Protein AF-A0A6P6W1C2-F1 (afdb_monomer_lite)

Foldseek 3Di:
DVVLVVVLVVQVPDPLLPEQEDAEAEADDDDLVSVCSRQVSNLQHYQYDHYEYHYPPDAREPPDELQRNQNHQYDHYYARYEYEHDPDHDNQQHAEDHYENYEYQDPVSVVVVVCCVCPVNVVRHNYDHDYNYYYDDD

pLDDT: mean 82.03, std 9.96, range [54.59, 94.88]

Sequence (138 aa):
MKVVKFVDRALLLSDVQSLDKFCLKWEFGCDIFNMNRWVTPAISNVRVLDVSLYRPDVWYKLRRSLHTCETLELLELSNHIVIKVPNFVCLPRLVILYLNSVEFESNDSIQKLIYLALEINAPTLEYLYLEDLEIQTS

Secondary structure (DSSP, 8-state):
-HHHHHHHHHHHHS-GGG-SEEEEEE-SS--HHHHHHHHHHHHTT-SEEEEEE--TT--EEE-S-GGG-TT--EEEEEESEEE---TT---TT--EEEEES-EES-HHHHHHHHHIIIIISTTT--EEEEES-EE---

Structure (mmCIF, N/CA/C/O backbone):
data_AF-A0A6P6W1C2-F1
#
_entry.id   AF-A0A6P6W1C2-F1
#
loop_
_atom_site.group_PDB
_atom_site.id
_atom_site.type_symbol
_atom_site.label_atom_id
_atom_site.label_alt_id
_atom_site.label_comp_id
_atom_site.label_asym_id
_atom_site.label_entity_id
_atom_site.label_seq_id
_atom_site.pdbx_PDB_ins_code
_atom_site.Cartn_x
_atom_site.Cartn_y
_atom_site.Cartn_z
_atom_site.occupancy
_atom_site.B_iso_or_equiv
_atom_site.auth_seq_id
_atom_site.auth_comp_id
_atom_site.auth_asym_id
_atom_site.auth_atom_id
_atom_site.pdbx_PDB_model_num
ATOM 1 N N . MET A 1 1 ? 2.762 -5.201 -24.778 1.00 60.75 1 MET A N 1
ATOM 2 C CA . MET A 1 1 ? 2.281 -6.526 -24.312 1.00 60.75 1 MET A CA 1
ATOM 3 C C . MET A 1 1 ? 0.764 -6.631 -24.421 1.00 60.75 1 MET A C 1
ATOM 5 O O . MET A 1 1 ? 0.084 -5.656 -24.127 1.00 60.75 1 MET A O 1
ATOM 9 N N . LYS A 1 2 ? 0.227 -7.789 -24.842 1.00 79.62 2 LYS A N 1
ATOM 10 C CA . LYS A 1 2 ? -1.229 -8.032 -24.952 1.00 79.62 2 LYS A CA 1
ATOM 11 C C . LYS A 1 2 ? -1.930 -8.070 -23.583 1.00 79.62 2 LYS A C 1
ATOM 13 O O . LYS A 1 2 ? -3.041 -7.569 -23.474 1.00 79.62 2 LYS A O 1
ATOM 18 N N . VAL A 1 3 ? -1.255 -8.585 -22.550 1.00 83.44 3 VAL A N 1
ATOM 19 C CA . VAL A 1 3 ? -1.817 -8.748 -21.195 1.00 83.44 3 VAL A CA 1
ATOM 20 C C . VAL A 1 3 ? -2.074 -7.404 -20.510 1.00 83.44 3 VAL A C 1
ATOM 22 O O . VAL A 1 3 ? -3.181 -7.177 -20.048 1.00 83.44 3 VAL A O 1
ATOM 25 N N . VAL A 1 4 ? -1.114 -6.471 -20.532 1.00 83.62 4 VAL A N 1
ATOM 26 C CA . VAL A 1 4 ? -1.284 -5.125 -19.939 1.00 83.62 4 VAL A CA 1
ATOM 27 C C . VAL A 1 4 ? -2.496 -4.405 -20.533 1.00 83.62 4 VAL A C 1
ATOM 29 O O . VAL A 1 4 ? -3.320 -3.878 -19.801 1.00 83.62 4 VAL A O 1
ATOM 32 N N . LYS A 1 5 ? -2.669 -4.455 -21.863 1.00 84.31 5 LYS A N 1
ATOM 33 C CA . LYS A 1 5 ? -3.838 -3.859 -22.536 1.00 84.31 5 LYS A CA 1
ATOM 34 C C . LYS A 1 5 ? -5.154 -4.551 -22.174 1.00 84.31 5 LYS A C 1
ATOM 36 O O . LYS A 1 5 ? -6.197 -3.907 -22.201 1.00 84.31 5 LYS A O 1
ATOM 41 N N . PHE A 1 6 ? -5.120 -5.854 -21.901 1.00 86.62 6 PHE A N 1
ATOM 42 C CA . PHE A 1 6 ? -6.294 -6.599 -21.456 1.00 86.62 6 PHE A CA 1
ATOM 43 C C . PHE A 1 6 ? -6.675 -6.219 -20.023 1.00 86.62 6 PHE A C 1
ATOM 45 O O . PHE A 1 6 ? -7.827 -5.871 -19.799 1.00 86.62 6 PHE A O 1
ATOM 52 N N . VAL A 1 7 ? -5.713 -6.211 -19.094 1.00 86.94 7 VAL A N 1
ATOM 53 C CA . VAL A 1 7 ? -5.922 -5.805 -17.693 1.00 86.94 7 VAL A CA 1
ATOM 54 C C . VAL A 1 7 ? -6.414 -4.365 -17.618 1.00 86.94 7 VAL A C 1
ATOM 56 O O . VAL A 1 7 ? -7.413 -4.101 -16.962 1.00 86.94 7 VAL A O 1
ATOM 59 N N . ASP A 1 8 ? -5.787 -3.456 -18.368 1.00 86.00 8 ASP A N 1
ATOM 60 C CA . ASP A 1 8 ? -6.211 -2.058 -18.441 1.00 86.00 8 ASP A CA 1
ATOM 61 C C . ASP A 1 8 ? -7.672 -1.934 -18.887 1.00 86.00 8 ASP A C 1
ATOM 63 O O . ASP A 1 8 ? -8.463 -1.255 -18.244 1.00 86.00 8 ASP A O 1
ATOM 67 N N . ARG A 1 9 ? -8.078 -2.660 -19.934 1.00 85.94 9 ARG A N 1
ATOM 68 C CA . ARG A 1 9 ? -9.481 -2.679 -20.372 1.00 85.94 9 ARG A CA 1
ATOM 69 C C . ARG A 1 9 ? -10.412 -3.319 -19.350 1.00 85.94 9 ARG A C 1
ATOM 71 O O . ARG A 1 9 ? -11.496 -2.794 -19.144 1.00 85.94 9 ARG A O 1
ATOM 78 N N . ALA A 1 10 ? -10.017 -4.429 -18.734 1.00 86.06 10 ALA A N 1
ATOM 79 C CA . ALA A 1 10 ? -10.830 -5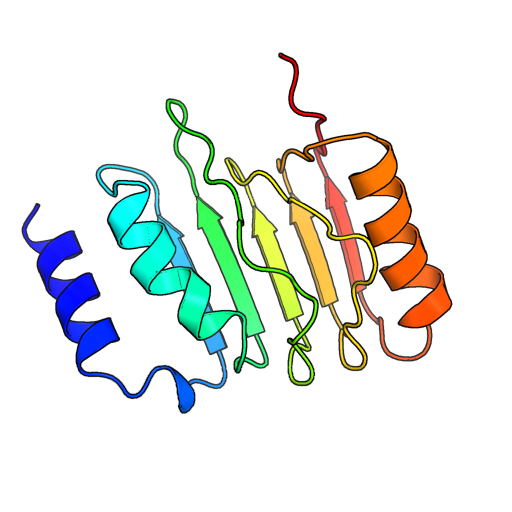.109 -17.734 1.00 86.06 10 ALA A CA 1
ATOM 80 C C . ALA A 1 10 ? -11.102 -4.193 -16.535 1.00 86.06 10 ALA A C 1
ATOM 82 O O . ALA A 1 10 ? -12.252 -4.066 -16.133 1.00 86.06 10 ALA A O 1
ATOM 83 N N . LEU A 1 11 ? -10.076 -3.491 -16.045 1.00 83.31 11 LEU A N 1
ATOM 84 C CA . LEU A 1 11 ? -10.201 -2.546 -14.936 1.00 83.31 11 LEU A CA 1
ATOM 85 C C . LEU A 1 11 ? -10.988 -1.285 -15.316 1.00 83.31 11 LEU A C 1
ATOM 87 O O . LEU A 1 11 ? -11.724 -0.762 -14.493 1.00 83.31 11 LEU A O 1
ATOM 91 N N . LEU A 1 12 ? -10.891 -0.806 -16.560 1.00 78.69 12 LEU A N 1
ATOM 92 C CA . LEU A 1 12 ? -11.711 0.322 -17.030 1.00 78.69 12 LEU A CA 1
ATOM 93 C C . LEU A 1 12 ? -13.189 -0.028 -17.195 1.00 78.69 12 LEU A C 1
ATOM 95 O O . LEU A 1 12 ? -14.037 0.852 -17.081 1.00 78.69 12 LEU A O 1
ATOM 99 N N . LEU A 1 13 ? -13.480 -1.277 -17.556 1.00 74.88 13 LEU A N 1
ATOM 100 C CA . LEU A 1 13 ? -14.841 -1.762 -17.776 1.00 74.88 13 LEU A CA 1
ATOM 101 C C . LEU A 1 13 ? -15.484 -2.277 -16.490 1.00 74.88 13 LEU A C 1
ATOM 103 O O . LEU A 1 13 ? -16.709 -2.297 -16.395 1.00 74.88 13 LEU A O 1
ATOM 107 N N . SER A 1 14 ? -14.682 -2.704 -15.515 1.00 71.44 14 SER A N 1
ATOM 108 C CA . SER A 1 14 ? -15.173 -2.983 -14.176 1.00 71.44 14 SER A CA 1
ATOM 109 C C . SER A 1 14 ? -15.516 -1.678 -13.479 1.00 71.44 14 SER A C 1
ATOM 111 O O . SER A 1 14 ? -14.741 -0.722 -13.530 1.00 71.44 14 SER A O 1
ATOM 113 N N . ASP A 1 15 ? -16.629 -1.662 -12.756 1.00 66.88 15 ASP A N 1
ATOM 114 C CA . ASP A 1 15 ? -16.827 -0.649 -11.735 1.00 66.88 15 ASP A CA 1
ATOM 115 C C . ASP A 1 15 ? -15.853 -0.950 -10.588 1.00 66.88 15 ASP A C 1
ATOM 117 O O . ASP A 1 15 ? -16.174 -1.667 -9.648 1.00 66.88 15 ASP A O 1
ATOM 121 N N . VAL A 1 16 ? -14.606 -0.478 -10.693 1.00 62.06 16 VAL A N 1
ATOM 122 C CA . VAL A 1 16 ? -13.567 -0.689 -9.661 1.00 62.06 16 VAL A CA 1
ATOM 123 C C . VAL A 1 16 ? -14.051 -0.185 -8.294 1.00 62.06 16 VAL A C 1
ATOM 125 O O . VAL A 1 16 ? -13.563 -0.640 -7.265 1.00 62.06 16 VAL A O 1
ATOM 128 N N . GLN A 1 17 ? -15.054 0.702 -8.271 1.00 61.31 17 GLN A N 1
ATOM 129 C CA . GLN A 1 17 ? -15.714 1.179 -7.056 1.00 61.31 17 GLN A CA 1
ATOM 130 C C . GLN A 1 17 ? -16.528 0.092 -6.333 1.00 61.31 17 GLN A C 1
ATOM 132 O O . GLN A 1 17 ? -16.837 0.268 -5.160 1.00 61.31 17 GLN A O 1
ATOM 137 N N . SER A 1 18 ? -16.864 -1.027 -6.986 1.00 72.62 18 SER A N 1
ATOM 138 C CA . SER A 1 18 ? -17.586 -2.149 -6.373 1.00 72.62 18 SER A CA 1
ATOM 139 C C . SER A 1 18 ? -16.666 -3.258 -5.846 1.00 72.62 18 SER A C 1
ATOM 141 O O . SER A 1 18 ? -17.161 -4.291 -5.391 1.00 72.62 18 SER A O 1
ATOM 143 N N . LEU A 1 19 ? -15.341 -3.115 -5.967 1.00 84.31 19 LEU A N 1
ATOM 144 C CA . LEU A 1 19 ? -14.398 -4.123 -5.487 1.00 84.31 19 LEU A CA 1
ATOM 145 C C . LEU A 1 19 ? -14.196 -3.999 -3.975 1.00 84.31 19 LEU A C 1
ATOM 147 O O . LEU A 1 19 ? -13.802 -2.954 -3.473 1.00 84.31 19 LEU A O 1
ATOM 151 N N . ASP A 1 20 ? -14.383 -5.108 -3.263 1.00 87.44 20 ASP A N 1
ATOM 152 C CA . ASP A 1 20 ? -14.046 -5.208 -1.837 1.00 87.44 20 ASP A CA 1
ATOM 153 C C . ASP A 1 20 ? -12.533 -5.391 -1.626 1.00 87.44 20 ASP A C 1
ATOM 155 O O . ASP A 1 20 ? -11.949 -4.888 -0.666 1.00 87.44 20 ASP A O 1
ATOM 159 N N . LYS A 1 21 ? -11.878 -6.106 -2.548 1.00 90.94 21 LYS A N 1
ATOM 160 C CA . LYS A 1 21 ? -10.459 -6.460 -2.468 1.00 90.94 21 LYS A CA 1
ATOM 161 C C . LYS A 1 21 ? -9.771 -6.216 -3.800 1.00 90.94 21 LYS A C 1
ATOM 163 O O . LYS A 1 21 ? -10.262 -6.658 -4.839 1.00 90.94 21 LYS A O 1
ATOM 168 N N . PHE A 1 22 ? -8.617 -5.565 -3.758 1.00 90.69 22 PHE A N 1
ATOM 169 C CA . PHE A 1 22 ? -7.760 -5.362 -4.915 1.00 90.69 22 PHE A CA 1
ATOM 170 C C . PHE A 1 22 ? -6.356 -5.885 -4.621 1.00 90.69 22 PHE A C 1
ATOM 172 O O . PHE A 1 22 ? -5.670 -5.380 -3.734 1.00 90.69 22 PHE A O 1
ATOM 179 N N . CYS A 1 23 ? -5.944 -6.892 -5.391 1.00 92.25 23 CYS A N 1
ATOM 180 C CA . CYS A 1 23 ? -4.638 -7.529 -5.282 1.00 92.25 23 CYS A CA 1
ATOM 181 C C . CYS A 1 23 ? -3.898 -7.405 -6.617 1.00 92.25 23 CYS A C 1
ATOM 183 O O . CYS A 1 23 ? -4.416 -7.828 -7.654 1.00 92.25 23 CYS A O 1
ATOM 185 N N . LEU A 1 24 ? -2.684 -6.861 -6.601 1.00 90.81 24 LEU A N 1
ATOM 186 C CA . LEU A 1 24 ? -1.860 -6.685 -7.790 1.00 90.81 24 LEU A CA 1
ATOM 187 C C . LEU A 1 24 ? -0.412 -7.083 -7.507 1.00 90.81 24 LEU A C 1
ATOM 189 O O . LEU A 1 24 ? 0.332 -6.342 -6.872 1.00 90.81 24 LEU A O 1
ATOM 193 N N . LYS A 1 25 ? -0.007 -8.237 -8.044 1.00 90.81 25 LYS A N 1
ATOM 194 C CA . LYS A 1 25 ? 1.373 -8.737 -7.987 1.00 90.81 25 LYS A CA 1
ATOM 195 C C . LYS A 1 25 ? 1.955 -8.704 -9.391 1.00 90.81 25 LYS A C 1
ATOM 197 O O . LYS A 1 25 ? 1.426 -9.369 -10.284 1.00 90.81 25 LYS A O 1
ATOM 202 N N . TRP A 1 26 ? 2.972 -7.875 -9.613 1.00 87.75 26 TRP A N 1
ATOM 203 C CA . TRP A 1 26 ? 3.487 -7.628 -10.958 1.00 87.75 26 TRP A CA 1
ATOM 204 C C . TRP A 1 26 ? 5.003 -7.442 -10.992 1.00 87.75 26 TRP A C 1
ATOM 206 O O . TRP A 1 26 ? 5.552 -6.596 -10.297 1.00 87.75 26 TRP A O 1
ATOM 216 N N . GLU A 1 27 ? 5.663 -8.204 -11.860 1.00 80.56 27 GLU A N 1
ATOM 217 C CA . GLU A 1 27 ? 7.123 -8.245 -11.982 1.00 80.56 27 GLU A CA 1
ATOM 218 C C . GLU A 1 27 ? 7.596 -7.350 -13.150 1.00 80.56 27 GLU A C 1
ATOM 220 O O . GLU A 1 27 ? 8.055 -6.229 -12.962 1.00 80.56 27 GLU A O 1
ATOM 225 N N . PHE A 1 28 ? 7.355 -7.739 -14.409 1.00 74.56 28 PHE A N 1
ATOM 226 C CA . PHE A 1 28 ? 7.933 -7.032 -15.564 1.00 74.56 28 PHE A CA 1
ATOM 227 C C . PHE A 1 28 ? 6.915 -6.503 -16.584 1.00 74.56 28 PHE A C 1
ATOM 229 O O . PHE A 1 28 ? 5.806 -7.015 -16.755 1.00 74.56 28 PHE A O 1
ATOM 236 N N . GLY A 1 29 ? 7.322 -5.461 -17.320 1.00 74.62 29 GLY A N 1
ATOM 237 C CA . GLY A 1 29 ? 6.641 -5.006 -18.539 1.00 74.62 29 GLY A CA 1
ATOM 238 C C . GLY A 1 29 ? 5.384 -4.151 -18.344 1.00 74.62 29 GLY A C 1
ATOM 239 O O . GLY A 1 29 ? 4.712 -3.847 -19.332 1.00 74.62 29 GLY A O 1
ATOM 240 N N . C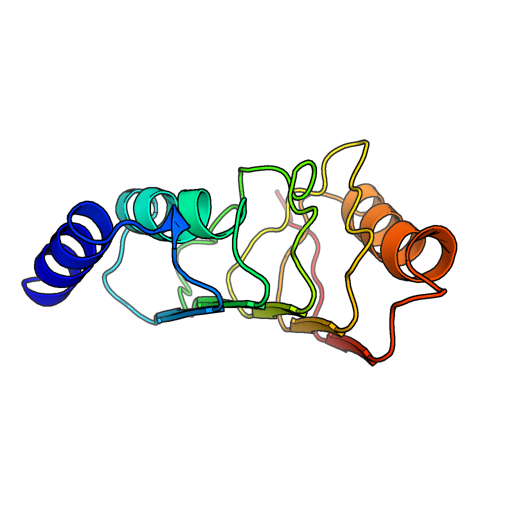YS A 1 30 ? 5.071 -3.749 -17.109 1.00 75.31 30 CYS A N 1
ATOM 241 C CA . CYS A 1 30 ? 4.069 -2.723 -16.817 1.00 75.31 30 CYS A CA 1
ATOM 242 C C . CYS A 1 30 ? 4.764 -1.379 -16.560 1.00 75.31 30 CYS A C 1
ATOM 244 O O . CYS A 1 30 ? 5.745 -1.312 -15.812 1.00 75.31 30 CYS A O 1
ATOM 246 N N . ASP A 1 31 ? 4.292 -0.319 -17.212 1.00 80.94 31 ASP A N 1
ATOM 247 C CA . ASP A 1 31 ? 4.787 1.038 -16.987 1.00 80.94 31 ASP A CA 1
ATOM 248 C C . ASP A 1 31 ? 4.056 1.715 -15.812 1.00 80.94 31 ASP A C 1
ATOM 250 O O . ASP A 1 31 ? 2.968 1.311 -15.393 1.00 80.94 31 ASP A O 1
ATOM 254 N N . ILE A 1 32 ? 4.648 2.791 -15.285 1.00 79.38 32 ILE A N 1
ATOM 255 C CA . ILE A 1 32 ? 4.064 3.582 -14.188 1.00 79.38 32 ILE A CA 1
ATOM 256 C C . ILE A 1 32 ? 2.671 4.127 -14.557 1.00 79.38 32 ILE A C 1
ATOM 258 O O . ILE A 1 32 ? 1.835 4.356 -13.680 1.00 79.38 32 ILE A O 1
ATOM 262 N N . PHE A 1 33 ? 2.408 4.368 -15.844 1.00 82.44 33 PHE A N 1
ATOM 263 C CA . PHE A 1 33 ? 1.142 4.931 -16.302 1.00 82.44 33 PHE A CA 1
ATOM 264 C C . PHE A 1 33 ? -0.018 3.957 -16.071 1.00 82.44 33 PHE A C 1
ATOM 266 O O . PHE A 1 33 ? -1.011 4.332 -15.447 1.00 82.44 33 PHE A O 1
ATOM 273 N N . ASN A 1 34 ? 0.130 2.704 -16.498 1.00 84.38 34 ASN A N 1
ATOM 274 C CA . ASN A 1 34 ? -0.851 1.648 -16.259 1.00 84.38 34 ASN A CA 1
ATOM 275 C C . ASN A 1 34 ? -1.010 1.383 -14.757 1.00 84.38 34 ASN A C 1
ATOM 277 O O . ASN A 1 34 ? -2.130 1.369 -14.255 1.00 84.38 34 ASN A O 1
ATOM 281 N N . MET A 1 35 ? 0.099 1.311 -14.014 1.00 83.12 35 MET A N 1
ATOM 282 C CA . MET A 1 35 ? 0.069 1.128 -12.559 1.00 83.12 35 MET A CA 1
ATOM 283 C C . MET A 1 35 ? -0.755 2.200 -11.842 1.00 83.12 35 MET A C 1
ATOM 285 O O . MET A 1 35 ? -1.619 1.884 -11.025 1.00 83.12 35 MET A O 1
ATOM 289 N N . ASN A 1 36 ? -0.561 3.473 -12.196 1.00 83.25 36 ASN A N 1
ATOM 290 C CA . ASN A 1 36 ? -1.367 4.557 -11.642 1.00 83.25 36 ASN A CA 1
ATOM 291 C C . ASN A 1 36 ? -2.846 4.426 -12.003 1.00 83.25 36 ASN A C 1
ATOM 293 O O . ASN A 1 36 ? -3.692 4.732 -11.167 1.00 83.25 36 ASN A O 1
ATOM 297 N N . ARG A 1 37 ? -3.180 3.976 -13.213 1.00 83.44 37 ARG A N 1
ATOM 298 C CA . ARG A 1 37 ? -4.581 3.778 -13.606 1.00 83.44 37 ARG A CA 1
ATOM 299 C C . ARG A 1 37 ? -5.248 2.632 -12.856 1.00 83.44 37 ARG A C 1
ATOM 301 O O . ARG A 1 37 ? -6.452 2.700 -12.651 1.00 83.44 37 ARG A O 1
ATOM 308 N N . TRP A 1 38 ? -4.491 1.618 -12.448 1.00 86.69 38 TRP A N 1
ATOM 309 C CA . TRP A 1 38 ? -5.032 0.422 -11.802 1.00 86.69 38 TRP A CA 1
ATOM 310 C C . TRP A 1 38 ? -5.130 0.568 -10.287 1.00 86.69 38 TRP A C 1
ATOM 312 O O . TRP A 1 38 ? -6.184 0.328 -9.711 1.00 86.69 38 TRP A O 1
ATOM 322 N N . VAL A 1 39 ? -4.043 0.996 -9.643 1.00 84.88 39 VAL A N 1
ATOM 323 C CA . VAL A 1 39 ? -3.946 1.041 -8.178 1.00 84.88 39 VAL A CA 1
ATOM 324 C C . VAL A 1 39 ? -4.713 2.237 -7.618 1.00 84.88 39 VAL A C 1
ATOM 326 O O . VAL A 1 39 ? -5.415 2.124 -6.619 1.00 84.88 39 VAL A O 1
ATOM 329 N N . THR A 1 40 ? -4.630 3.395 -8.276 1.00 81.06 40 THR A N 1
ATOM 330 C CA . THR A 1 40 ? -5.178 4.639 -7.722 1.00 81.06 40 THR A CA 1
ATOM 331 C C . THR A 1 40 ? -6.692 4.605 -7.462 1.00 81.06 40 THR A C 1
ATOM 333 O O . THR A 1 40 ? -7.099 5.087 -6.406 1.00 81.06 40 THR A O 1
ATOM 336 N N . PRO A 1 41 ? -7.543 4.084 -8.369 1.00 78.56 41 PRO A N 1
ATOM 337 C CA . PRO A 1 41 ? -8.981 3.988 -8.110 1.00 78.56 41 PRO A CA 1
ATOM 338 C C . PRO A 1 41 ? -9.338 2.941 -7.049 1.00 78.56 41 PRO A C 1
ATOM 340 O O . PRO A 1 41 ? -10.384 3.064 -6.418 1.00 78.56 41 PRO A O 1
ATOM 343 N N . ALA A 1 42 ? -8.491 1.922 -6.867 1.00 81.31 42 ALA A N 1
ATOM 344 C CA . ALA A 1 42 ? -8.704 0.879 -5.872 1.00 81.31 42 ALA A CA 1
ATOM 345 C C . ALA A 1 42 ? -8.461 1.406 -4.454 1.00 81.31 42 ALA A C 1
ATOM 347 O O . ALA A 1 42 ? -9.294 1.180 -3.584 1.00 81.31 42 ALA A O 1
ATOM 348 N N . ILE A 1 43 ? -7.379 2.173 -4.244 1.00 77.44 43 ILE A N 1
ATOM 349 C CA . ILE A 1 43 ? -7.017 2.743 -2.933 1.00 77.44 43 ILE A CA 1
ATOM 350 C C . ILE A 1 43 ? -8.239 3.362 -2.245 1.00 77.44 43 ILE A C 1
ATOM 352 O O . ILE A 1 43 ? -8.497 3.059 -1.091 1.00 77.44 43 ILE A O 1
ATOM 356 N N . SER A 1 44 ? -9.031 4.180 -2.943 1.00 75.56 44 SER A N 1
ATOM 357 C CA . SER A 1 44 ? -10.086 4.969 -2.302 1.00 75.56 44 SER A CA 1
ATOM 358 C C . SER A 1 44 ? -11.291 4.183 -1.778 1.00 75.56 44 SER A C 1
ATOM 360 O O . SER A 1 44 ? -12.007 4.744 -0.960 1.00 75.56 44 SER A O 1
ATOM 362 N N . ASN A 1 45 ? -11.546 2.948 -2.228 1.00 78.62 45 ASN A N 1
ATOM 363 C CA . ASN A 1 45 ? -12.828 2.277 -1.941 1.00 78.62 45 ASN A CA 1
ATOM 364 C C . ASN A 1 45 ? -12.737 0.797 -1.566 1.00 78.62 45 ASN A C 1
ATOM 366 O O . ASN A 1 45 ? -13.764 0.176 -1.301 1.00 78.62 45 ASN A O 1
ATOM 370 N N . VAL A 1 46 ? -11.541 0.212 -1.550 1.00 86.38 46 VAL A N 1
ATOM 371 C CA . VAL A 1 46 ? -11.384 -1.198 -1.176 1.00 86.38 46 VAL A CA 1
ATOM 372 C C . VAL A 1 46 ? -11.264 -1.354 0.337 1.00 86.38 46 VAL A C 1
ATOM 374 O O . VAL A 1 46 ? -10.815 -0.450 1.047 1.00 86.38 46 VAL A O 1
ATOM 377 N N . ARG A 1 47 ? -11.639 -2.531 0.836 1.00 90.94 47 ARG A N 1
ATOM 378 C CA . ARG A 1 47 ? -11.330 -2.973 2.202 1.00 90.94 47 ARG A CA 1
ATOM 379 C C . ARG A 1 47 ? -9.955 -3.625 2.278 1.00 90.94 47 ARG A C 1
ATOM 381 O O . ARG A 1 47 ? -9.283 -3.514 3.297 1.00 90.94 47 ARG A O 1
ATOM 388 N N . VAL A 1 48 ? -9.508 -4.254 1.194 1.00 92.31 48 VAL A N 1
ATOM 389 C CA . VAL A 1 48 ? -8.193 -4.904 1.106 1.00 92.31 48 VAL A CA 1
ATOM 390 C C . VAL A 1 48 ? -7.421 -4.354 -0.083 1.00 92.31 48 VAL A C 1
ATOM 392 O O . VAL A 1 48 ? -7.889 -4.454 -1.219 1.00 92.31 48 VAL A O 1
ATOM 395 N N . LEU A 1 49 ? -6.226 -3.832 0.181 1.00 91.88 49 LEU A N 1
ATOM 396 C CA . LEU A 1 49 ? -5.256 -3.442 -0.832 1.00 91.88 49 LEU A CA 1
ATOM 397 C C . LEU A 1 49 ? -3.961 -4.239 -0.636 1.00 91.88 49 LEU A C 1
ATOM 399 O O . LEU A 1 49 ? -3.252 -4.015 0.338 1.00 91.88 49 LEU A O 1
ATOM 403 N N . ASP A 1 50 ? -3.658 -5.133 -1.577 1.00 93.62 50 ASP A N 1
ATOM 404 C CA . ASP A 1 50 ? -2.403 -5.899 -1.655 1.00 93.62 50 ASP A CA 1
ATOM 405 C C . ASP A 1 50 ? -1.698 -5.531 -2.963 1.00 93.62 50 ASP A C 1
ATOM 407 O O . ASP A 1 50 ? -2.202 -5.805 -4.056 1.00 93.62 50 ASP A O 1
ATOM 411 N N . VAL A 1 51 ? -0.553 -4.860 -2.872 1.00 91.81 51 VAL A N 1
ATOM 412 C CA . VAL A 1 51 ? 0.235 -4.463 -4.039 1.00 91.81 51 VAL A CA 1
ATOM 413 C C . VAL A 1 51 ? 1.685 -4.879 -3.840 1.00 91.81 51 VAL A C 1
ATOM 415 O O . VAL A 1 51 ? 2.362 -4.423 -2.923 1.00 91.81 51 VAL A O 1
ATOM 418 N N . SER A 1 52 ? 2.181 -5.702 -4.759 1.00 91.62 52 SER A N 1
ATOM 419 C CA . SER A 1 52 ? 3.559 -6.183 -4.776 1.00 91.62 52 SER A CA 1
ATOM 420 C C . SER A 1 52 ? 4.174 -5.952 -6.146 1.00 91.62 52 SER A C 1
ATOM 422 O O . SER A 1 52 ? 3.696 -6.502 -7.143 1.00 91.62 52 SER A O 1
ATOM 424 N N . LEU A 1 53 ? 5.216 -5.121 -6.218 1.00 87.50 53 LEU A N 1
ATOM 425 C CA . LEU A 1 53 ? 5.807 -4.713 -7.495 1.00 87.50 53 LEU A CA 1
ATOM 426 C C . LEU A 1 53 ? 7.289 -5.017 -7.550 1.00 87.50 53 LEU A C 1
ATOM 428 O O . LEU A 1 53 ? 8.095 -4.353 -6.908 1.00 87.50 53 LEU A O 1
ATOM 432 N N . TYR A 1 54 ? 7.666 -5.976 -8.381 1.00 83.94 54 TYR A N 1
ATOM 433 C CA . TYR A 1 54 ? 9.061 -6.350 -8.533 1.00 83.94 54 TYR A CA 1
ATOM 434 C C . TYR A 1 54 ? 9.667 -5.709 -9.786 1.00 83.94 54 TYR A C 1
ATOM 436 O O . TYR A 1 54 ? 9.738 -6.323 -10.846 1.00 83.94 54 TYR A O 1
ATOM 444 N N . ARG A 1 55 ? 10.056 -4.433 -9.686 1.00 77.06 55 ARG A N 1
ATOM 445 C CA . ARG A 1 55 ? 10.649 -3.653 -10.785 1.00 77.06 55 ARG A CA 1
ATOM 446 C C . ARG A 1 55 ? 12.039 -3.132 -10.389 1.00 77.06 55 ARG A C 1
ATOM 448 O O . ARG A 1 55 ? 12.126 -2.031 -9.851 1.00 77.06 55 ARG A O 1
ATOM 455 N N . PRO A 1 56 ? 13.126 -3.855 -10.713 1.00 69.19 56 PRO A N 1
ATOM 456 C CA . PRO A 1 56 ? 14.479 -3.463 -10.307 1.00 69.19 56 PRO A CA 1
ATOM 457 C C . PRO A 1 56 ? 14.931 -2.122 -10.903 1.00 69.19 56 PRO A C 1
ATOM 459 O O . PRO A 1 56 ? 15.830 -1.479 -10.375 1.00 69.19 56 PRO A O 1
ATOM 462 N N . ASP A 1 57 ? 14.317 -1.700 -12.010 1.00 74.31 57 ASP A N 1
ATOM 463 C CA . ASP A 1 57 ? 14.660 -0.496 -12.760 1.00 74.31 57 ASP A CA 1
ATOM 464 C C . ASP A 1 57 ? 13.856 0.750 -12.355 1.00 74.31 57 ASP A C 1
ATOM 466 O O . ASP A 1 57 ? 14.281 1.870 -12.641 1.00 74.31 57 ASP A O 1
ATOM 470 N N . VAL A 1 58 ? 12.680 0.586 -11.739 1.00 78.38 58 VAL A N 1
ATOM 471 C CA . VAL A 1 58 ? 11.738 1.693 -11.529 1.00 78.38 58 VAL A CA 1
ATOM 472 C C . VAL A 1 58 ? 10.904 1.489 -10.271 1.00 78.38 58 VAL A C 1
ATOM 474 O O . VAL A 1 58 ? 10.064 0.595 -10.207 1.00 78.38 58 VAL A O 1
ATOM 477 N N . TRP A 1 59 ? 11.028 2.425 -9.334 1.00 80.19 59 TRP A N 1
ATOM 478 C CA . TRP A 1 59 ? 10.186 2.475 -8.146 1.00 80.19 59 TRP A CA 1
ATOM 479 C C . TRP A 1 59 ? 8.833 3.137 -8.426 1.00 80.19 59 TRP A C 1
ATOM 481 O O . TRP A 1 59 ? 8.744 4.263 -8.935 1.00 80.19 59 TRP A O 1
ATOM 491 N N . TYR A 1 60 ? 7.751 2.448 -8.067 1.00 85.31 60 TYR A N 1
ATOM 492 C CA . TYR A 1 60 ? 6.399 2.973 -8.184 1.00 85.31 60 TYR A CA 1
ATOM 493 C C . TYR A 1 60 ? 6.087 3.906 -7.016 1.00 85.31 60 TYR A C 1
ATOM 495 O O . TYR A 1 60 ? 5.903 3.477 -5.881 1.00 85.31 60 TYR A O 1
ATOM 503 N N . LYS A 1 61 ? 5.975 5.206 -7.296 1.00 85.81 61 LYS A N 1
ATOM 504 C CA . LYS A 1 61 ? 5.521 6.175 -6.293 1.00 85.81 61 LYS A CA 1
ATOM 505 C C . LYS A 1 61 ? 4.015 6.042 -6.094 1.00 85.81 61 LYS A C 1
ATOM 507 O O . LYS A 1 61 ? 3.248 6.384 -6.998 1.00 85.81 61 LYS A O 1
ATOM 512 N N . LEU A 1 62 ? 3.595 5.631 -4.902 1.00 81.50 62 LEU A N 1
ATOM 513 C CA . LEU A 1 62 ? 2.196 5.634 -4.492 1.00 81.50 62 LEU A CA 1
ATOM 514 C C . LEU A 1 62 ? 1.765 7.093 -4.257 1.00 81.50 62 LEU A C 1
ATOM 516 O O . LEU A 1 62 ? 1.939 7.657 -3.180 1.00 81.50 62 LEU A O 1
ATOM 520 N N . ARG A 1 63 ? 1.305 7.757 -5.329 1.00 66.62 63 ARG A N 1
ATOM 521 C CA . ARG A 1 63 ? 1.107 9.222 -5.377 1.00 66.62 63 ARG A CA 1
ATOM 522 C C . ARG A 1 63 ? -0.191 9.712 -4.750 1.00 66.62 63 ARG A C 1
ATOM 524 O O . ARG A 1 63 ? -0.274 10.901 -4.441 1.00 66.62 63 ARG A O 1
ATOM 531 N N . ARG A 1 64 ? -1.215 8.862 -4.629 1.00 61.62 64 ARG A N 1
ATOM 532 C CA . ARG A 1 64 ? -2.481 9.270 -4.018 1.00 61.62 64 ARG A CA 1
ATOM 533 C C . ARG A 1 64 ? -2.543 8.842 -2.573 1.00 61.62 64 ARG A C 1
ATOM 535 O O . ARG A 1 64 ? -2.212 7.730 -2.186 1.00 61.62 64 ARG A O 1
ATOM 542 N N . SER A 1 65 ? -2.957 9.829 -1.813 1.00 56.41 65 SER A N 1
ATOM 543 C CA . SER A 1 65 ? -3.019 9.857 -0.387 1.00 56.41 65 SER A CA 1
ATOM 544 C C . SER A 1 65 ? -3.938 8.788 0.177 1.00 56.41 65 SER A C 1
ATOM 546 O O . SER A 1 65 ? -5.135 8.800 -0.103 1.00 56.41 65 SER A O 1
ATOM 548 N N . LEU A 1 66 ? -3.404 8.015 1.117 1.00 60.78 66 LEU A N 1
ATOM 549 C CA . LEU A 1 66 ? -4.134 7.240 2.129 1.00 60.78 66 LEU A CA 1
ATOM 550 C C . LEU A 1 66 ? -5.103 8.102 2.990 1.00 60.78 66 LEU A C 1
ATOM 552 O O . LEU A 1 66 ? -5.574 7.662 4.027 1.00 60.78 66 LEU A O 1
ATOM 556 N N . HIS A 1 67 ? -5.378 9.354 2.599 1.00 55.44 67 HIS A N 1
ATOM 557 C CA . HIS A 1 67 ? -6.253 10.318 3.269 1.00 55.44 67 HIS A CA 1
ATOM 558 C C . HIS A 1 67 ? -7.735 9.948 3.221 1.00 55.44 67 HIS A C 1
ATOM 560 O O . HIS A 1 67 ? -8.492 10.442 4.045 1.00 55.44 67 HIS A O 1
ATOM 566 N N . THR A 1 68 ? -8.161 9.173 2.222 1.00 54.59 68 THR A N 1
ATOM 567 C CA . THR A 1 68 ? -9.587 8.971 1.906 1.00 54.59 68 THR A CA 1
ATOM 568 C C . THR A 1 68 ? -10.022 7.515 2.028 1.00 54.59 68 THR A C 1
ATOM 570 O O . THR A 1 68 ? -11.083 7.146 1.542 1.00 54.59 68 THR A O 1
ATOM 573 N N . CYS A 1 69 ? -9.189 6.667 2.624 1.00 69.25 69 CYS A N 1
ATOM 574 C CA . CYS A 1 69 ? -9.410 5.230 2.722 1.00 69.25 69 CYS A CA 1
ATOM 575 C C . CYS A 1 69 ? -10.214 4.876 3.975 1.00 69.25 69 CYS A C 1
ATOM 577 O O . CYS A 1 69 ? -9.731 4.170 4.858 1.00 69.25 69 CYS A O 1
ATOM 579 N N . GLU A 1 70 ? -11.446 5.372 4.063 1.00 77.25 70 GLU A N 1
ATOM 580 C CA . GLU A 1 70 ? -12.317 5.112 5.217 1.00 77.25 70 GLU A CA 1
ATOM 581 C C . GLU A 1 70 ? -12.691 3.631 5.351 1.00 77.25 70 GLU A C 1
ATOM 583 O O . GLU A 1 70 ? -13.019 3.172 6.441 1.00 77.25 70 GLU A O 1
ATOM 588 N N . THR A 1 71 ? -12.641 2.872 4.256 1.00 84.69 71 THR A N 1
ATOM 589 C CA . THR A 1 71 ? -12.993 1.449 4.212 1.00 84.69 71 THR A CA 1
ATOM 590 C C . THR A 1 71 ? -11.813 0.514 4.433 1.00 84.69 71 THR A C 1
ATOM 592 O O . THR A 1 71 ? -12.042 -0.671 4.646 1.00 84.69 71 THR A O 1
ATOM 595 N N . LEU A 1 72 ? -10.573 1.002 4.353 1.00 88.69 72 LEU A N 1
ATOM 596 C CA . LEU A 1 72 ? -9.402 0.137 4.248 1.00 88.69 72 LEU A CA 1
ATOM 597 C C . LEU A 1 72 ? -9.100 -0.562 5.579 1.00 88.69 72 LEU A C 1
ATOM 599 O O . LEU A 1 72 ? -8.779 0.086 6.571 1.00 88.69 72 LEU A O 1
ATOM 603 N N . GLU A 1 73 ? -9.180 -1.889 5.561 1.00 91.62 73 GLU A N 1
ATOM 604 C CA . GLU A 1 73 ? -8.897 -2.782 6.687 1.00 91.62 73 GLU A CA 1
ATOM 605 C C . GLU A 1 73 ? -7.525 -3.448 6.559 1.00 91.62 73 GLU A C 1
ATOM 607 O O . GLU A 1 73 ? -6.857 -3.675 7.564 1.00 91.62 73 GLU A O 1
ATOM 612 N N . LEU A 1 74 ? -7.076 -3.736 5.336 1.00 92.56 74 LEU A N 1
ATOM 613 C CA . LEU A 1 74 ? -5.771 -4.342 5.077 1.00 92.56 74 LEU A CA 1
ATOM 614 C C . LEU A 1 74 ? -5.004 -3.516 4.054 1.00 92.56 74 LEU A C 1
ATOM 616 O O . LEU A 1 74 ? -5.476 -3.323 2.931 1.00 92.56 74 LEU A O 1
ATOM 620 N N . LEU A 1 75 ? -3.803 -3.089 4.442 1.00 91.56 75 LEU A N 1
ATOM 621 C CA . LEU A 1 75 ? -2.810 -2.500 3.554 1.00 91.56 75 LEU A CA 1
ATOM 622 C C . LEU A 1 75 ? -1.553 -3.373 3.533 1.00 91.56 75 LEU A C 1
ATOM 624 O O . LEU A 1 75 ? -0.804 -3.404 4.507 1.00 91.56 75 LEU A O 1
ATOM 628 N N . GLU A 1 76 ? -1.317 -4.039 2.407 1.00 93.94 76 GLU A N 1
ATOM 629 C CA . GLU A 1 76 ? -0.114 -4.817 2.132 1.00 93.94 76 GLU A CA 1
ATOM 630 C C . GLU A 1 76 ? 0.616 -4.200 0.942 1.00 93.94 76 GLU A C 1
ATOM 632 O O . GLU A 1 76 ? 0.099 -4.151 -0.176 1.00 93.94 76 GLU A O 1
ATOM 637 N N . LEU A 1 77 ? 1.819 -3.690 1.195 1.00 92.81 77 LEU A N 1
ATOM 638 C CA . LEU A 1 77 ? 2.691 -3.122 0.176 1.00 92.81 77 LEU A CA 1
ATOM 639 C C . LEU A 1 77 ? 4.038 -3.829 0.236 1.00 92.81 77 LEU A C 1
ATOM 641 O O . LEU A 1 77 ? 4.642 -3.929 1.306 1.00 92.81 77 LEU A O 1
ATOM 645 N N . SER A 1 78 ? 4.517 -4.299 -0.913 1.00 93.31 78 SER A N 1
ATOM 646 C CA . SER A 1 78 ? 5.825 -4.942 -0.985 1.00 93.31 78 SER A CA 1
ATOM 647 C C . SER A 1 78 ? 6.646 -4.600 -2.224 1.00 93.31 78 SER A C 1
ATOM 649 O O . SER A 1 78 ? 6.105 -4.313 -3.300 1.00 93.31 78 SER A O 1
ATOM 651 N N . ASN A 1 79 ? 7.966 -4.716 -2.063 1.00 91.94 79 ASN A N 1
ATOM 652 C CA . ASN A 1 79 ? 8.988 -4.487 -3.083 1.00 91.94 79 ASN A CA 1
ATOM 653 C C . ASN A 1 79 ? 9.020 -3.019 -3.553 1.00 91.94 79 ASN A C 1
ATOM 655 O O . ASN A 1 79 ? 8.791 -2.116 -2.757 1.00 91.94 79 ASN A O 1
ATOM 659 N N . HIS A 1 80 ? 9.291 -2.766 -4.840 1.00 88.56 80 HIS A N 1
ATOM 660 C CA . HIS A 1 80 ? 9.660 -1.470 -5.431 1.00 88.56 80 HIS A CA 1
ATOM 661 C C . HIS A 1 80 ? 8.527 -0.423 -5.448 1.00 88.56 80 HIS A C 1
ATOM 663 O O . HIS A 1 80 ? 8.114 0.092 -6.495 1.00 88.56 80 HIS A O 1
ATOM 669 N N . ILE A 1 81 ? 8.017 -0.092 -4.268 1.00 89.12 81 ILE A N 1
ATOM 670 C CA . ILE A 1 81 ? 6.969 0.872 -3.979 1.00 89.12 81 ILE A CA 1
ATOM 671 C C . ILE A 1 81 ? 7.577 1.949 -3.092 1.00 89.12 81 ILE A C 1
ATOM 673 O O . ILE A 1 81 ? 8.141 1.664 -2.041 1.00 89.12 81 ILE A O 1
ATOM 677 N N . VAL A 1 82 ? 7.419 3.200 -3.513 1.00 88.81 82 VAL A N 1
ATOM 678 C CA . VAL A 1 82 ? 7.751 4.369 -2.699 1.00 88.81 82 VAL A CA 1
ATOM 679 C C . VAL A 1 82 ? 6.466 4.910 -2.097 1.00 88.81 82 VAL A C 1
ATOM 681 O O . VAL A 1 82 ? 5.567 5.364 -2.816 1.00 88.81 82 VAL A O 1
ATOM 684 N N . ILE A 1 83 ? 6.394 4.896 -0.774 1.00 85.75 83 ILE A N 1
ATOM 685 C CA . ILE A 1 83 ? 5.274 5.401 0.003 1.00 85.75 83 ILE A CA 1
ATOM 686 C C . ILE A 1 83 ? 5.493 6.889 0.264 1.00 85.75 83 ILE A C 1
ATOM 688 O O . ILE A 1 83 ? 6.424 7.311 0.955 1.00 85.75 83 ILE A O 1
ATOM 692 N N . LYS A 1 84 ? 4.585 7.705 -0.273 1.00 79.88 84 LYS A N 1
ATOM 693 C CA . LYS A 1 84 ? 4.469 9.117 0.079 1.00 79.88 84 LYS A CA 1
ATOM 694 C C . LYS A 1 84 ? 3.379 9.254 1.130 1.00 79.88 84 LYS A C 1
ATOM 696 O O . LYS A 1 84 ? 2.195 9.230 0.798 1.00 79.88 84 LYS A O 1
ATOM 701 N N . VAL A 1 85 ? 3.779 9.385 2.391 1.00 72.69 85 VAL A N 1
ATOM 702 C CA . VAL A 1 85 ? 2.838 9.569 3.499 1.00 72.69 85 VAL A CA 1
ATOM 703 C C . VAL A 1 85 ? 2.473 11.044 3.552 1.00 72.69 85 VAL A C 1
ATOM 705 O O . VAL A 1 85 ? 3.333 11.884 3.823 1.00 72.69 85 VAL A O 1
ATOM 708 N N . PRO A 1 86 ? 1.226 11.415 3.251 1.00 66.75 86 PRO A N 1
ATOM 709 C CA . PRO A 1 86 ? 0.857 12.810 3.321 1.00 66.75 86 PRO A CA 1
ATOM 710 C C . PRO A 1 86 ? 0.679 13.276 4.777 1.00 66.75 86 PRO A C 1
ATOM 712 O O . PRO A 1 86 ? 0.607 12.475 5.704 1.00 66.75 86 PRO A O 1
ATOM 715 N N . ASN A 1 87 ? 0.571 14.590 4.986 1.00 62.22 87 ASN A N 1
ATOM 716 C CA . ASN A 1 87 ? 0.627 15.209 6.321 1.00 62.22 87 ASN A CA 1
ATOM 717 C C . ASN A 1 87 ? -0.490 14.796 7.304 1.00 62.22 87 ASN A C 1
ATOM 719 O O . ASN A 1 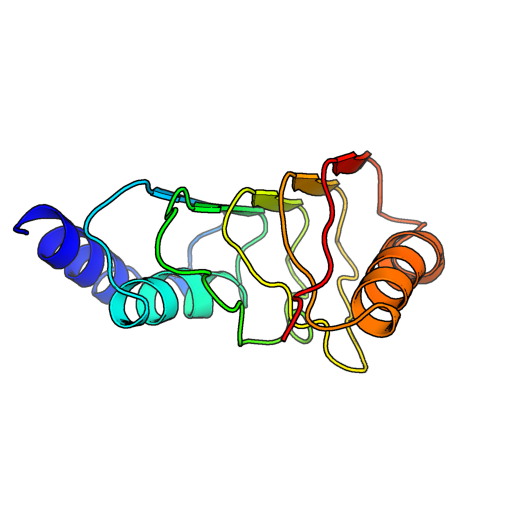87 ? -0.361 15.075 8.489 1.00 62.22 87 ASN A O 1
ATOM 723 N N . PHE A 1 88 ? -1.554 14.141 6.831 1.00 58.31 88 PHE A N 1
ATOM 724 C CA . PHE A 1 88 ? -2.751 13.778 7.602 1.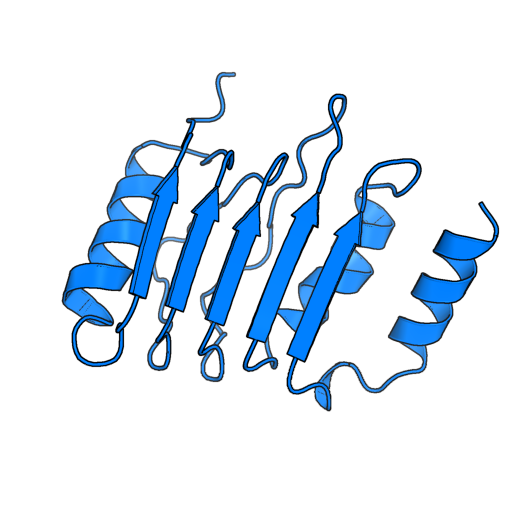00 58.31 88 PHE A CA 1
ATOM 725 C C . PHE A 1 88 ? -3.349 12.439 7.152 1.00 58.31 88 PHE A C 1
ATOM 727 O O . PHE A 1 88 ? -4.394 12.420 6.516 1.00 58.31 88 PHE A O 1
ATOM 734 N N . VAL A 1 89 ? -2.714 11.298 7.396 1.00 63.22 89 VAL A N 1
ATOM 735 C CA . VAL A 1 89 ? -3.341 10.012 7.033 1.00 63.22 89 VAL A CA 1
ATOM 736 C C . VAL A 1 89 ? -4.378 9.614 8.091 1.00 63.22 89 VAL A C 1
ATOM 738 O O . VAL A 1 89 ? -4.098 9.674 9.282 1.00 63.22 89 VAL A O 1
ATOM 741 N N . CYS A 1 90 ? -5.576 9.219 7.655 1.00 64.19 90 CYS A N 1
ATOM 742 C CA . CYS A 1 90 ? -6.611 8.651 8.515 1.00 64.19 90 CYS A CA 1
ATOM 743 C C . CYS A 1 90 ? -7.042 7.321 7.894 1.00 64.19 90 CYS A C 1
ATOM 745 O O . CYS A 1 90 ? -7.623 7.304 6.811 1.00 64.19 90 CYS A O 1
ATOM 747 N N . LEU A 1 91 ? -6.709 6.215 8.563 1.00 78.75 91 LEU A N 1
ATOM 748 C CA . LEU A 1 91 ? -7.091 4.859 8.159 1.00 78.75 91 LEU A CA 1
ATOM 749 C C . LEU A 1 91 ? -7.904 4.229 9.297 1.00 78.75 91 LEU A C 1
ATOM 751 O O . LEU A 1 91 ? -7.441 3.283 9.929 1.00 78.75 91 LEU A O 1
ATOM 755 N N . PRO A 1 92 ? -9.096 4.770 9.603 1.00 79.12 92 PRO A N 1
ATOM 756 C CA . PRO A 1 92 ? -9.793 4.508 10.864 1.00 79.12 92 PRO A CA 1
ATOM 757 C C . PRO A 1 92 ? -10.183 3.036 11.059 1.00 79.12 92 PRO A C 1
ATOM 759 O O . PRO A 1 92 ? -10.481 2.615 12.174 1.00 79.12 92 PRO A O 1
ATOM 762 N N . ARG A 1 93 ? -10.201 2.249 9.979 1.00 86.94 93 ARG A N 1
ATOM 763 C CA . ARG A 1 93 ? -10.581 0.834 9.981 1.00 86.94 93 ARG A CA 1
ATOM 764 C C . ARG A 1 93 ? -9.400 -0.106 9.759 1.00 86.94 93 ARG A C 1
ATOM 766 O O . ARG A 1 93 ? -9.638 -1.294 9.595 1.00 86.94 93 ARG A O 1
ATOM 773 N N . LEU A 1 94 ? -8.163 0.397 9.743 1.00 88.81 94 LEU A N 1
ATOM 774 C CA . LEU A 1 94 ? -6.993 -0.425 9.454 1.00 88.81 94 LEU A CA 1
ATOM 775 C C . LEU A 1 94 ? -6.779 -1.470 10.549 1.00 88.81 94 LEU A C 1
ATOM 777 O O . LEU A 1 94 ? -6.505 -1.128 11.693 1.00 88.81 94 LEU A O 1
ATOM 781 N N . VAL A 1 95 ? -6.863 -2.735 10.157 1.00 92.38 95 VAL A N 1
ATOM 782 C CA . VAL A 1 95 ? -6.643 -3.908 11.005 1.00 92.38 95 VAL A CA 1
ATOM 783 C C . VAL A 1 95 ? -5.252 -4.485 10.774 1.00 92.38 95 VAL A C 1
ATOM 785 O O . VAL A 1 95 ? -4.586 -4.915 11.713 1.00 92.38 95 VAL A O 1
ATOM 788 N N . ILE A 1 96 ? -4.790 -4.479 9.523 1.00 93.44 96 ILE A N 1
ATOM 789 C CA . ILE A 1 96 ? -3.528 -5.096 9.120 1.00 93.44 96 ILE A CA 1
ATOM 790 C C . ILE A 1 96 ? -2.704 -4.093 8.316 1.00 93.44 96 ILE A C 1
ATOM 792 O O . ILE A 1 96 ? -3.138 -3.620 7.263 1.00 93.44 96 ILE A O 1
ATOM 796 N N . LEU A 1 97 ? -1.491 -3.816 8.796 1.00 92.44 97 LEU A N 1
ATOM 797 C CA . LEU A 1 97 ? -0.461 -3.092 8.059 1.00 92.44 97 LEU A CA 1
ATOM 798 C C . LEU A 1 97 ? 0.728 -4.020 7.810 1.00 92.44 97 LEU A C 1
ATOM 800 O O . LEU A 1 97 ? 1.410 -4.424 8.751 1.00 92.44 97 LEU A O 1
ATOM 804 N N . TYR A 1 98 ? 0.985 -4.329 6.542 1.00 94.88 98 TYR A N 1
ATOM 805 C CA . TYR A 1 98 ? 2.116 -5.143 6.112 1.00 94.88 98 TYR A CA 1
ATOM 806 C C . TYR A 1 98 ? 2.970 -4.363 5.118 1.00 94.88 98 TYR A C 1
ATOM 808 O O . TYR A 1 98 ? 2.514 -4.028 4.024 1.00 94.88 98 TYR A O 1
ATOM 816 N N . LEU A 1 99 ? 4.216 -4.087 5.490 1.00 94.12 99 LEU A N 1
ATOM 817 C CA . LEU A 1 99 ? 5.190 -3.403 4.648 1.00 94.12 99 LEU A CA 1
ATOM 818 C C . LEU A 1 99 ? 6.466 -4.242 4.561 1.00 94.12 99 LEU A C 1
ATOM 820 O O . LEU A 1 99 ? 7.057 -4.565 5.591 1.00 94.12 99 LEU A O 1
ATOM 824 N N . ASN A 1 100 ? 6.888 -4.574 3.342 1.00 94.81 100 ASN A N 1
ATOM 825 C CA . ASN A 1 100 ? 8.091 -5.372 3.101 1.00 94.81 100 ASN A CA 1
ATOM 826 C C . ASN A 1 100 ? 8.898 -4.814 1.927 1.00 94.81 100 ASN A C 1
ATOM 828 O O . ASN A 1 100 ? 8.371 -4.721 0.819 1.00 94.81 100 ASN A O 1
ATOM 832 N N . SER A 1 101 ? 10.176 -4.498 2.137 1.00 93.19 101 SER A N 1
ATOM 833 C CA . SER A 1 101 ? 11.079 -4.051 1.068 1.00 93.19 101 SER A CA 1
ATOM 834 C C . SER A 1 101 ? 10.585 -2.783 0.353 1.00 93.19 101 SER A C 1
ATOM 836 O O . SER A 1 101 ? 10.735 -2.664 -0.861 1.00 93.19 101 SER A O 1
ATOM 838 N N . VAL A 1 102 ? 9.931 -1.864 1.079 1.00 91.56 102 VAL A N 1
ATOM 839 C CA . VAL A 1 102 ? 9.362 -0.612 0.538 1.00 91.56 102 VAL A CA 1
ATOM 840 C C . VAL A 1 102 ? 10.223 0.600 0.896 1.00 91.56 102 VAL A C 1
ATOM 842 O O . VAL A 1 102 ? 10.838 0.655 1.960 1.00 91.56 102 VAL A O 1
ATOM 845 N N . GLU A 1 103 ? 1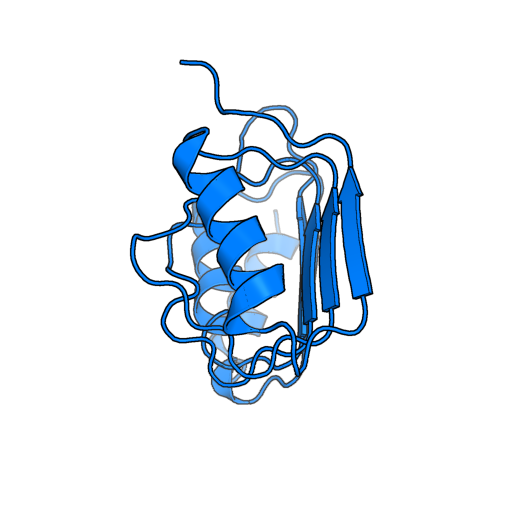0.196 1.622 0.044 1.00 91.19 103 GLU A N 1
ATOM 846 C CA . GLU A 1 103 ? 10.882 2.895 0.277 1.00 91.19 103 GLU A CA 1
ATOM 847 C C . GLU A 1 103 ? 9.914 3.969 0.777 1.00 91.19 103 GLU A C 1
ATOM 849 O O . GLU A 1 103 ? 8.742 4.023 0.399 1.00 91.19 103 GLU A O 1
ATOM 854 N N . PHE A 1 104 ? 10.425 4.912 1.557 1.00 88.00 104 PHE A N 1
ATOM 855 C CA . PHE A 1 104 ? 9.712 6.117 1.957 1.00 88.00 104 PHE A CA 1
ATOM 856 C C . PHE A 1 104 ? 10.400 7.368 1.425 1.00 88.00 104 PHE A C 1
ATOM 858 O O . PHE A 1 104 ? 11.622 7.443 1.336 1.00 88.00 104 PHE A O 1
ATOM 865 N N . GLU A 1 105 ? 9.607 8.395 1.112 1.00 85.75 105 GLU A N 1
ATOM 866 C CA . GLU A 1 105 ? 10.137 9.674 0.609 1.00 85.75 105 GLU A CA 1
ATOM 867 C C . GLU A 1 105 ? 11.005 10.406 1.653 1.00 85.75 105 GLU A C 1
ATOM 869 O O . GLU A 1 105 ? 11.864 11.206 1.294 1.00 85.75 105 GLU A O 1
ATOM 874 N N . SER A 1 106 ? 10.788 10.151 2.946 1.00 85.31 106 SER A N 1
ATOM 875 C CA . SER A 1 106 ? 11.561 10.753 4.033 1.00 85.31 106 SER A CA 1
ATOM 876 C C . SER A 1 106 ? 11.433 9.968 5.339 1.00 85.31 106 SER A C 1
ATOM 878 O O . SER A 1 106 ? 10.455 9.245 5.545 1.00 85.31 106 SER A O 1
ATOM 880 N N . ASN A 1 107 ? 12.367 10.194 6.268 1.00 85.69 107 ASN A N 1
ATOM 881 C CA . ASN A 1 107 ? 12.266 9.701 7.647 1.00 85.69 107 ASN A CA 1
ATOM 882 C C . ASN A 1 107 ? 10.958 10.120 8.327 1.00 85.69 107 ASN A C 1
ATOM 884 O O . ASN A 1 107 ? 10.301 9.304 8.973 1.00 85.69 107 ASN A O 1
ATOM 888 N N . ASP A 1 108 ? 10.543 11.371 8.126 1.00 84.06 108 ASP A N 1
ATOM 889 C CA . ASP A 1 108 ? 9.286 11.885 8.668 1.00 84.06 108 ASP A CA 1
ATOM 890 C C . ASP A 1 108 ? 8.082 11.083 8.164 1.00 84.06 108 ASP A C 1
ATOM 892 O O . ASP A 1 108 ? 7.106 10.913 8.889 1.00 84.06 108 ASP A O 1
ATOM 896 N N . SER A 1 109 ? 8.134 10.583 6.924 1.00 82.06 109 SER A N 1
ATOM 897 C CA . SER A 1 109 ? 7.056 9.776 6.347 1.00 82.06 109 SER A CA 1
ATOM 898 C C . SER A 1 109 ? 6.914 8.440 7.078 1.00 82.06 109 SER A C 1
ATOM 900 O O . SER A 1 109 ? 5.800 8.070 7.446 1.00 82.06 109 SER A O 1
ATOM 902 N N . ILE A 1 110 ? 8.033 7.757 7.347 1.00 84.50 110 ILE A N 1
ATOM 903 C CA . ILE A 1 110 ? 8.060 6.493 8.104 1.00 84.50 110 ILE A CA 1
ATOM 904 C C . ILE A 1 110 ? 7.490 6.711 9.504 1.00 84.50 110 ILE A C 1
ATOM 906 O O . ILE A 1 110 ? 6.547 6.034 9.913 1.00 84.50 110 ILE A O 1
ATOM 910 N N . GLN A 1 111 ? 8.035 7.698 10.221 1.00 84.81 111 GLN A N 1
ATOM 911 C CA . GLN A 1 111 ? 7.632 7.996 11.594 1.00 84.81 111 GLN A CA 1
ATOM 912 C C . GLN A 1 111 ? 6.146 8.340 11.683 1.00 84.81 111 GLN A C 1
ATOM 914 O O . GLN A 1 111 ? 5.455 7.833 12.563 1.00 84.81 111 GLN A O 1
ATOM 919 N N . LYS A 1 112 ? 5.630 9.144 10.744 1.00 81.94 112 LYS A N 1
ATOM 920 C CA . LYS A 1 112 ? 4.204 9.480 10.679 1.00 81.94 112 LYS A CA 1
ATOM 921 C C . LYS A 1 112 ? 3.339 8.246 10.456 1.00 81.94 112 LYS A C 1
ATOM 923 O O . LYS A 1 112 ? 2.363 8.084 11.175 1.00 81.94 112 LYS A O 1
ATOM 928 N N . LEU A 1 113 ? 3.664 7.378 9.495 1.00 82.19 113 LEU A N 1
ATOM 929 C CA . LEU A 1 113 ? 2.844 6.190 9.232 1.00 82.19 113 LEU A CA 1
ATOM 930 C C . LEU A 1 113 ? 2.796 5.257 10.446 1.00 82.19 113 LEU A C 1
ATOM 932 O O . LEU A 1 113 ? 1.716 4.802 10.813 1.00 82.19 113 LEU A O 1
ATOM 936 N N . ILE A 1 114 ? 3.945 5.024 11.085 1.00 82.56 114 ILE A N 1
ATOM 937 C CA . ILE A 1 114 ? 4.040 4.179 12.280 1.00 82.56 114 ILE A CA 1
ATOM 938 C C . ILE A 1 114 ? 3.269 4.803 13.447 1.00 82.56 114 ILE A C 1
ATOM 940 O O . ILE A 1 114 ? 2.478 4.113 14.082 1.00 82.56 114 ILE A O 1
ATOM 944 N N . TYR A 1 115 ? 3.437 6.105 13.698 1.00 83.75 115 TYR A N 1
ATOM 945 C CA . TYR A 1 115 ? 2.679 6.823 14.727 1.00 83.75 115 TYR A CA 1
ATOM 946 C C . TYR A 1 115 ? 1.169 6.712 14.490 1.00 83.75 115 TYR A C 1
ATOM 948 O O . TYR A 1 115 ? 0.413 6.395 15.399 1.00 83.75 115 TYR A O 1
ATOM 956 N N . LEU A 1 116 ? 0.713 6.913 13.254 1.00 79.06 116 LEU A N 1
ATOM 957 C CA . LEU A 1 116 ? -0.707 6.816 12.919 1.00 79.06 116 LEU A CA 1
ATOM 958 C C . LEU A 1 116 ? -1.246 5.394 13.094 1.00 79.06 116 LEU A C 1
ATOM 960 O O . LEU A 1 116 ? -2.351 5.227 13.605 1.00 79.06 116 LEU A O 1
ATOM 964 N N . ALA A 1 117 ? -0.471 4.376 12.716 1.00 79.44 117 ALA A N 1
ATOM 965 C CA . ALA A 1 117 ? -0.847 2.984 12.923 1.00 79.44 117 ALA A CA 1
ATOM 966 C C . ALA A 1 117 ? -0.950 2.633 14.420 1.00 79.44 117 ALA A C 1
ATOM 968 O O . ALA A 1 117 ? -1.921 2.004 14.826 1.00 79.44 117 ALA A O 1
ATOM 969 N N . LEU A 1 118 ? 0.017 3.067 15.235 1.00 82.81 118 LEU A N 1
ATOM 970 C CA . LEU A 1 118 ? 0.139 2.657 16.638 1.00 82.81 118 LEU A CA 1
ATOM 971 C C . LEU A 1 118 ? -0.619 3.528 17.643 1.00 82.81 118 LEU A C 1
ATOM 973 O O . LEU A 1 118 ? -0.951 3.028 18.708 1.00 82.81 118 LEU A O 1
ATOM 977 N N . GLU A 1 119 ? -0.878 4.800 17.342 1.00 81.88 119 GLU A N 1
ATOM 978 C CA . GLU A 1 119 ? -1.516 5.738 18.281 1.00 81.88 119 GLU A CA 1
ATOM 979 C C . GLU A 1 119 ? -2.938 6.095 17.848 1.00 81.88 119 GLU A C 1
ATOM 981 O O . GLU A 1 119 ? -3.849 6.136 18.672 1.00 81.88 119 GLU A O 1
ATOM 986 N N . ILE A 1 120 ? -3.156 6.330 16.548 1.00 74.56 120 ILE A N 1
ATOM 987 C CA . ILE A 1 120 ? -4.480 6.721 16.039 1.00 74.56 120 ILE A CA 1
ATOM 988 C C . ILE A 1 120 ? -5.332 5.489 15.729 1.00 74.56 120 ILE A C 1
ATOM 990 O O . ILE A 1 120 ? -6.483 5.415 16.154 1.00 74.56 120 ILE A O 1
ATOM 994 N N . ASN A 1 121 ? -4.761 4.506 15.034 1.00 74.00 121 ASN A N 1
ATOM 995 C CA . ASN A 1 121 ? -5.454 3.268 14.672 1.00 74.00 121 ASN A CA 1
ATOM 996 C C . ASN A 1 121 ? -5.233 2.137 15.689 1.00 74.00 121 ASN A C 1
ATOM 998 O O . ASN A 1 121 ? -5.715 1.030 15.476 1.00 74.00 121 ASN A O 1
ATOM 1002 N N . ALA A 1 122 ? -4.548 2.399 16.807 1.00 71.94 122 ALA A N 1
ATOM 1003 C CA . ALA A 1 122 ? -4.292 1.420 17.869 1.00 71.94 122 ALA A CA 1
ATOM 1004 C C . ALA A 1 122 ? -5.517 0.571 18.271 1.00 71.94 122 ALA A C 1
ATOM 1006 O O . ALA A 1 122 ? -5.358 -0.628 18.487 1.00 71.94 122 ALA A O 1
ATOM 1007 N N . PRO A 1 123 ? -6.740 1.140 18.377 1.00 78.12 123 PRO A N 1
ATOM 1008 C CA . PRO A 1 123 ? -7.916 0.367 18.774 1.00 78.12 123 PRO A CA 1
ATOM 1009 C C . PRO A 1 123 ? -8.379 -0.661 17.735 1.00 78.12 123 PRO A C 1
ATOM 1011 O O . PRO A 1 123 ? -9.149 -1.552 18.083 1.00 78.12 123 PRO A O 1
ATOM 1014 N N . THR A 1 124 ? -7.983 -0.509 16.469 1.00 84.62 124 THR A N 1
ATOM 1015 C CA . THR A 1 124 ? -8.415 -1.360 15.351 1.00 84.62 124 THR A CA 1
ATOM 1016 C C . THR A 1 124 ? -7.287 -2.211 14.773 1.00 84.62 124 THR A C 1
ATOM 1018 O O . THR A 1 124 ? -7.579 -3.254 14.195 1.00 84.62 124 THR A O 1
ATOM 1021 N N . LEU A 1 125 ? -6.023 -1.817 14.955 1.00 88.50 125 LEU A N 1
ATOM 1022 C CA . LEU A 1 125 ? -4.862 -2.525 14.422 1.0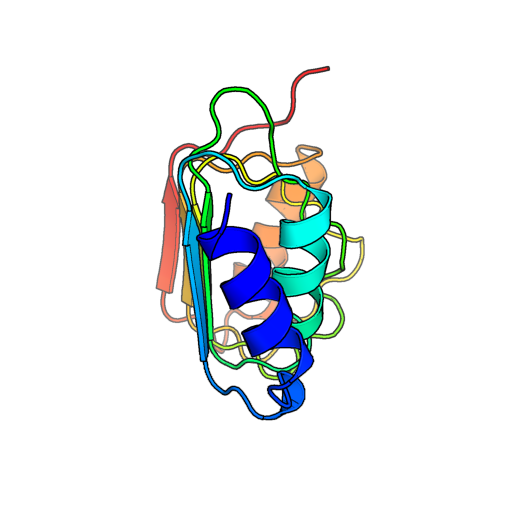0 88.50 125 LEU A CA 1
ATOM 1023 C C . LEU A 1 125 ? -4.581 -3.825 15.195 1.00 88.50 125 LEU A C 1
ATOM 1025 O O . LEU A 1 125 ? -4.203 -3.805 16.364 1.00 88.50 125 LEU A O 1
ATOM 1029 N N . GLU A 1 126 ? -4.693 -4.960 14.512 1.00 93.56 126 GLU A N 1
ATOM 1030 C CA . GLU A 1 126 ? -4.423 -6.294 15.063 1.00 93.56 126 GLU A CA 1
ATOM 1031 C C . GLU A 1 126 ? -3.063 -6.851 14.622 1.00 93.56 126 GLU A C 1
ATOM 1033 O O . GLU A 1 126 ? -2.467 -7.664 15.330 1.00 93.56 126 GLU A O 1
ATOM 1038 N N . TYR A 1 127 ? -2.554 -6.427 13.460 1.00 93.38 127 TYR A N 1
ATOM 1039 C CA . TYR A 1 127 ? -1.305 -6.942 12.906 1.00 93.38 127 TYR A CA 1
ATOM 1040 C C . TYR A 1 127 ? -0.459 -5.843 12.261 1.00 93.38 127 TYR A C 1
ATOM 1042 O O . TYR A 1 127 ? -0.916 -5.113 11.379 1.00 93.38 127 TYR A O 1
ATOM 1050 N N . LEU A 1 128 ? 0.806 -5.777 12.678 1.00 92.81 128 LEU A N 1
ATOM 1051 C CA . LEU A 1 128 ? 1.820 -4.880 12.137 1.00 92.81 128 LEU A CA 1
ATOM 1052 C C . LEU A 1 128 ? 3.049 -5.690 11.721 1.00 92.81 128 LEU A C 1
ATOM 1054 O O . LEU A 1 128 ? 3.660 -6.360 12.553 1.00 92.81 128 LEU A O 1
ATOM 1058 N N . TYR A 1 129 ? 3.431 -5.582 10.452 1.00 94.56 129 TYR A N 1
ATOM 1059 C CA . TYR A 1 129 ? 4.649 -6.169 9.905 1.00 94.56 129 TYR A CA 1
ATOM 1060 C C . TYR A 1 129 ? 5.451 -5.124 9.145 1.00 94.56 129 TYR A C 1
ATOM 1062 O O . TYR A 1 129 ? 4.913 -4.444 8.271 1.00 94.56 129 TYR A O 1
ATOM 1070 N N . LEU A 1 130 ? 6.731 -5.015 9.493 1.00 94.12 130 LEU A N 1
ATOM 1071 C CA . LEU A 1 130 ? 7.681 -4.059 8.939 1.00 94.12 130 LEU A CA 1
ATOM 1072 C C . LEU A 1 130 ? 9.005 -4.794 8.684 1.00 94.12 130 LEU A C 1
ATOM 1074 O O . LEU A 1 130 ? 9.642 -5.247 9.634 1.00 94.12 130 LEU A O 1
ATOM 1078 N N . GLU A 1 131 ? 9.417 -4.903 7.425 1.00 94.38 131 GLU A N 1
ATOM 1079 C CA . GLU A 1 131 ? 10.674 -5.540 7.005 1.00 94.38 131 GLU A CA 1
ATOM 1080 C C . GLU A 1 131 ? 11.320 -4.728 5.877 1.00 94.38 131 GLU A C 1
ATOM 1082 O O . GLU A 1 131 ? 10.612 -4.227 5.003 1.00 94.38 131 GLU A O 1
ATOM 1087 N N . ASP A 1 132 ? 12.649 -4.589 5.909 1.00 92.75 132 ASP A N 1
ATOM 1088 C CA . ASP A 1 132 ? 13.451 -3.952 4.853 1.00 92.75 132 ASP A CA 1
ATOM 1089 C C . ASP A 1 132 ? 12.901 -2.587 4.391 1.00 92.75 132 ASP A C 1
ATOM 1091 O O . ASP A 1 132 ? 12.735 -2.310 3.205 1.00 92.75 132 ASP A O 1
ATOM 1095 N N . LEU A 1 133 ? 12.561 -1.723 5.355 1.00 90.69 133 LEU A N 1
ATOM 1096 C CA . LEU A 1 133 ? 12.078 -0.372 5.070 1.00 90.69 133 LEU A CA 1
ATOM 1097 C C . LEU A 1 133 ? 13.254 0.565 4.796 1.00 90.69 133 LEU A C 1
ATOM 1099 O O . LEU A 1 133 ? 14.113 0.759 5.659 1.00 90.69 133 LEU A O 1
ATOM 1103 N N . GLU A 1 134 ? 13.245 1.208 3.635 1.00 90.12 134 GLU A N 1
ATOM 1104 C CA . GLU A 1 134 ? 14.311 2.113 3.211 1.00 90.12 134 GLU A CA 1
ATOM 1105 C C . GLU A 1 134 ? 13.812 3.552 3.032 1.00 90.12 134 GLU A C 1
ATOM 1107 O O . GLU A 1 134 ? 12.614 3.838 2.959 1.00 90.12 134 GLU A O 1
ATOM 1112 N N . ILE A 1 135 ? 14.751 4.493 2.970 1.00 86.69 135 ILE A N 1
ATOM 1113 C CA . ILE A 1 135 ? 14.479 5.889 2.625 1.00 86.69 135 ILE A CA 1
ATOM 1114 C C . ILE A 1 135 ? 15.022 6.100 1.223 1.00 86.69 135 ILE A C 1
ATOM 1116 O O . ILE A 1 135 ? 16.174 5.764 0.956 1.00 86.69 135 ILE A O 1
ATOM 1120 N N . GLN A 1 136 ? 14.225 6.719 0.359 1.00 79.38 136 GLN A N 1
ATOM 1121 C CA . GLN A 1 136 ? 14.656 7.083 -0.981 1.00 79.38 136 GLN A CA 1
ATOM 1122 C C . GLN A 1 136 ? 15.893 7.994 -0.903 1.00 79.38 136 GLN A C 1
ATOM 1124 O O . GLN A 1 136 ? 15.805 9.157 -0.500 1.00 79.38 136 GLN A O 1
ATOM 1129 N N . THR A 1 137 ? 17.057 7.460 -1.277 1.00 65.75 137 THR A N 1
ATOM 1130 C CA . THR A 1 137 ? 18.291 8.243 -1.407 1.00 65.75 137 THR A CA 1
ATOM 1131 C C . THR A 1 137 ? 18.278 8.972 -2.752 1.00 65.75 137 THR A C 1
ATOM 1133 O O . THR A 1 137 ? 17.837 8.429 -3.764 1.00 65.75 137 THR A O 1
ATOM 1136 N N . SER A 1 138 ? 18.628 10.261 -2.729 1.00 54.62 138 SER A N 1
ATOM 1137 C CA . SER A 1 138 ? 18.618 11.145 -3.909 1.00 54.62 138 SER A CA 1
ATOM 1138 C C . SER A 1 138 ? 19.802 10.894 -4.831 1.00 54.62 138 SER A C 1
ATOM 1140 O O . SER A 1 138 ? 20.899 10.632 -4.291 1.00 54.62 138 SER A O 1
#

Radius of gyration: 14.62 Å; chains: 1; bounding box: 36×24×44 Å